Protein AF-A0A355PH17-F1 (afdb_monomer)

pLDDT: mean 88.89, std 12.03, range [44.34, 98.06]

Mean predicted aligned error: 9.24 Å

Solvent-accessible surface area (backbone atoms only — not comparable to full-atom values): 8403 Å² total; per-residue (Å²): 140,81,80,80,79,84,74,84,81,69,86,80,73,90,66,94,62,62,66,66,61,48,48,55,55,54,46,50,53,51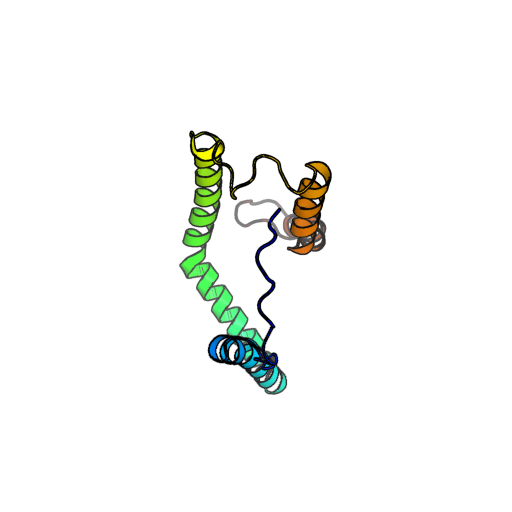,50,53,52,54,47,42,73,73,39,48,65,62,49,53,51,51,50,50,51,51,49,52,50,45,49,71,73,41,37,69,55,52,54,51,49,54,53,46,52,53,52,49,53,51,50,43,61,74,38,79,66,56,72,63,73,88,73,97,65,96,66,76,95,64,56,71,67,60,53,51,50,52,52,55,53,53,52,41,72,76,43,43,70,60,46,67,59,48,48,61,51,46,55,38,66,40,51,54,93,90,55,94,60,71,57,71,115

Secondary structure (DSSP, 8-state):
--PPPPPPPPP-----S-HHHHHHHHHHHHHHHHHHHH-HHHHHHHHHHHHHHHHHHHHHHHHHHHHHHHHHHHHHHHSGGGGPPSSS-SS-SS-HHHHHHHHHHHHIIIIIHHHHHHHHHHHHHS--TT--PPTT-

Sequence 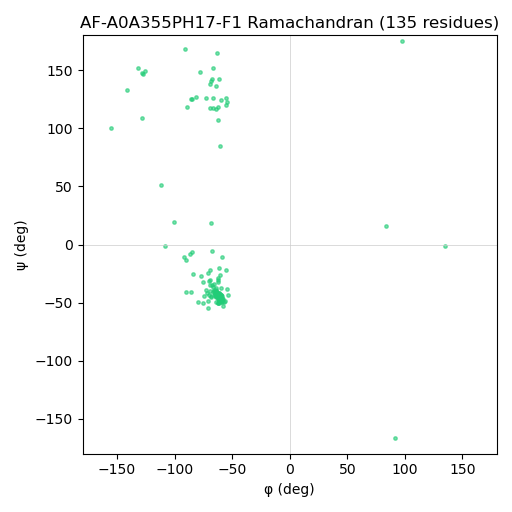(137 aa):
MNQPAQRAEGPSRFSLGDPIVLVLSIGFIVAFLALSFYDIDLVANSISAGFAWTALVLGSYFQLLLLLTFFIAIGVALTPAAKAKIGNLDAPEISTFKWLSIILCTLLAGGGVFFAAGEPVYHFVVTPPAFDTEAGT

Foldseek 3Di:
DDDPDDDDDDPDDPDVPDPVVCCVVVVVVVVLVVVCVVPVPVSVVVVVVVVVVCCVPCVVVVVVVVVVVVVVVVVCCPDPVVVDDDDDDPDDPDDPVVVVVVVVVVVVVVQCVPCVVVVVLCCQQDPDPVDPDHRND

Structure (mmCIF, N/CA/C/O backbone):
data_AF-A0A355PH17-F1
#
_entry.id   AF-A0A355PH17-F1
#
loop_
_atom_site.group_PDB
_atom_site.id
_atom_site.type_symbol
_atom_site.label_atom_id
_atom_site.label_alt_id
_atom_site.label_comp_id
_atom_site.label_asym_id
_atom_site.label_entity_id
_atom_site.label_seq_id
_atom_site.pdbx_PDB_ins_code
_atom_site.Cartn_x
_atom_site.Cartn_y
_atom_site.Cartn_z
_atom_site.occupancy
_atom_site.B_iso_or_equiv
_atom_site.auth_seq_id
_atom_site.auth_comp_id
_atom_site.auth_asym_id
_atom_site.auth_atom_id
_atom_site.pdbx_PDB_model_num
ATOM 1 N N . MET A 1 1 ? -31.444 -33.460 22.869 1.00 52.78 1 MET A N 1
ATOM 2 C CA . MET A 1 1 ? -32.781 -33.537 22.233 1.00 52.78 1 MET A CA 1
ATOM 3 C C . MET A 1 1 ? -33.091 -32.142 21.709 1.00 52.78 1 MET A C 1
ATOM 5 O O . MET A 1 1 ? -33.286 -31.268 22.531 1.00 52.78 1 MET A O 1
ATOM 9 N N . ASN A 1 2 ? -32.999 -31.787 20.427 1.00 44.34 2 ASN A N 1
ATOM 10 C CA . ASN A 1 2 ? -32.992 -32.540 19.172 1.00 44.34 2 ASN A CA 1
ATOM 11 C C . ASN A 1 2 ? -31.989 -31.898 18.200 1.00 44.34 2 ASN A C 1
ATOM 13 O O . ASN A 1 2 ? -31.991 -30.684 18.025 1.00 44.34 2 ASN A O 1
ATOM 17 N N . GLN A 1 3 ? -31.144 -32.713 17.577 1.00 54.06 3 GLN A N 1
ATOM 18 C CA . GLN A 1 3 ? -30.260 -32.296 16.492 1.00 54.06 3 GLN A CA 1
ATOM 19 C C . GLN A 1 3 ? -31.093 -32.291 15.197 1.00 54.06 3 GLN A C 1
ATOM 21 O O . GLN A 1 3 ? -31.762 -33.293 14.932 1.00 54.06 3 GLN A O 1
ATOM 26 N N . PRO A 1 4 ? -31.142 -31.198 14.415 1.00 57.81 4 PRO A N 1
ATOM 27 C CA . PRO A 1 4 ? -31.868 -31.205 13.152 1.00 57.81 4 PRO A CA 1
ATOM 28 C C . PRO A 1 4 ? -31.211 -32.201 12.188 1.00 57.81 4 PRO A C 1
ATOM 30 O O . PRO A 1 4 ? -29.985 -32.292 12.108 1.00 57.81 4 PRO A O 1
ATOM 33 N N . ALA A 1 5 ? -32.044 -32.979 11.496 1.00 62.12 5 ALA A N 1
ATOM 34 C CA . ALA A 1 5 ? -31.628 -34.032 10.579 1.00 62.12 5 ALA A CA 1
ATOM 35 C C . ALA A 1 5 ? -30.675 -33.489 9.501 1.00 62.12 5 ALA A C 1
ATOM 37 O O . ALA A 1 5 ? -31.004 -32.531 8.797 1.00 62.12 5 ALA A O 1
ATOM 38 N N . GLN A 1 6 ? -29.505 -34.116 9.363 1.00 61.00 6 GLN A N 1
ATOM 39 C CA . GLN A 1 6 ? -28.569 -33.830 8.279 1.00 61.00 6 GLN A CA 1
ATOM 40 C C . GLN A 1 6 ? -29.233 -34.156 6.936 1.00 61.00 6 GLN A C 1
ATOM 42 O O . GLN A 1 6 ? -29.625 -35.293 6.671 1.00 61.00 6 GLN A O 1
ATOM 47 N N . ARG A 1 7 ? -29.388 -33.133 6.094 1.00 55.44 7 ARG A N 1
ATOM 48 C CA . ARG A 1 7 ? -29.898 -33.261 4.728 1.00 55.44 7 ARG A CA 1
ATOM 49 C C . ARG A 1 7 ? -28.804 -33.922 3.888 1.00 55.44 7 ARG A C 1
ATOM 51 O O . ARG A 1 7 ? -27.679 -33.438 3.892 1.00 55.44 7 ARG A O 1
ATOM 58 N N . ALA A 1 8 ? -29.131 -35.015 3.202 1.00 57.78 8 ALA A N 1
ATOM 59 C CA . ALA A 1 8 ? -28.198 -35.710 2.319 1.00 57.78 8 ALA A CA 1
ATOM 60 C C . ALA A 1 8 ? -27.607 -34.736 1.284 1.00 57.78 8 ALA A C 1
ATOM 62 O O . ALA A 1 8 ? -28.353 -34.089 0.544 1.00 57.78 8 ALA A O 1
ATOM 63 N N . GLU A 1 9 ? -26.278 -34.620 1.253 1.00 59.78 9 GLU A N 1
ATOM 64 C CA . GLU A 1 9 ? -25.567 -33.846 0.240 1.00 59.78 9 GLU A CA 1
ATOM 65 C C . GLU A 1 9 ? -25.702 -34.562 -1.111 1.00 59.78 9 GLU A C 1
ATOM 67 O O . GLU A 1 9 ? -25.298 -35.714 -1.272 1.00 59.78 9 GLU A O 1
ATOM 72 N N . GLY A 1 10 ? -26.340 -33.898 -2.079 1.00 65.31 10 GLY A N 1
ATOM 73 C CA . GLY A 1 10 ? -26.379 -34.364 -3.465 1.00 65.31 10 GLY A CA 1
ATOM 74 C C . GLY A 1 10 ? -24.974 -34.395 -4.085 1.00 65.31 10 GLY A C 1
ATOM 75 O O . GLY A 1 10 ? -24.055 -33.783 -3.541 1.00 65.31 10 GLY A O 1
ATOM 76 N N . PRO A 1 11 ? -24.788 -35.080 -5.229 1.00 58.62 11 PRO A N 1
ATOM 77 C CA . PRO A 1 11 ? -23.474 -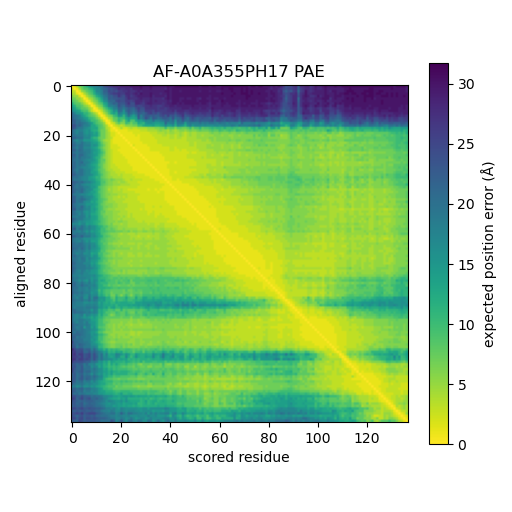35.240 -5.846 1.00 58.62 11 PRO A CA 1
ATOM 78 C C . PRO A 1 11 ? -22.836 -33.871 -6.091 1.00 58.62 11 PRO A C 1
ATOM 80 O O . PRO A 1 11 ? -23.406 -33.031 -6.796 1.00 58.62 11 PRO A O 1
ATOM 83 N N . SER A 1 12 ? -21.665 -33.645 -5.489 1.00 64.75 12 SER A N 1
ATOM 84 C CA . SER A 1 12 ? -20.915 -32.408 -5.651 1.00 64.75 12 SER A CA 1
ATOM 85 C C . SER A 1 12 ? -20.538 -32.261 -7.122 1.00 64.75 12 SER A C 1
ATOM 87 O O . SER A 1 12 ? -19.704 -32.975 -7.678 1.00 64.75 12 SER A O 1
ATOM 89 N N . ARG A 1 13 ? -21.204 -31.330 -7.806 1.00 64.81 13 ARG A N 1
ATOM 90 C CA . ARG A 1 13 ? -20.709 -30.854 -9.092 1.00 64.81 13 ARG A CA 1
ATOM 91 C C . ARG A 1 13 ? -19.379 -30.176 -8.793 1.00 64.81 13 ARG A C 1
ATOM 93 O O . ARG A 1 13 ? -19.364 -29.190 -8.061 1.00 64.81 13 ARG A O 1
ATOM 100 N N . PHE A 1 14 ? -18.286 -30.703 -9.339 1.00 60.50 14 PHE A N 1
ATOM 101 C CA . PHE A 1 14 ? -17.011 -29.993 -9.406 1.00 60.50 14 PHE A CA 1
ATOM 102 C C . PHE A 1 14 ? -17.223 -28.720 -10.235 1.00 60.50 14 PHE A C 1
ATOM 104 O O . PHE A 1 14 ? -17.056 -28.710 -11.450 1.00 60.50 14 PHE A O 1
ATOM 111 N N . SER A 1 15 ? -17.691 -27.661 -9.583 1.00 70.62 15 SER A N 1
ATOM 112 C CA . SER A 1 15 ? -17.775 -26.328 -10.157 1.00 70.62 15 SER A CA 1
ATOM 113 C C . SER A 1 15 ? -16.452 -25.643 -9.860 1.00 70.62 15 SER A C 1
ATOM 115 O O . SER A 1 15 ? -16.105 -25.472 -8.693 1.00 70.62 15 SER A O 1
ATOM 117 N N . LEU A 1 16 ? -15.711 -25.257 -10.899 1.00 71.81 16 LEU A N 1
ATOM 118 C CA . LEU A 1 16 ? -14.412 -24.575 -10.797 1.00 71.81 16 LEU A CA 1
ATOM 119 C C . LEU A 1 16 ? -14.518 -23.132 -10.244 1.00 71.81 16 LEU A C 1
ATOM 121 O O . LEU A 1 16 ? -13.594 -22.342 -10.396 1.00 71.81 16 LEU A O 1
ATOM 125 N N . GLY A 1 17 ? -15.623 -22.784 -9.580 1.00 80.25 17 GLY A N 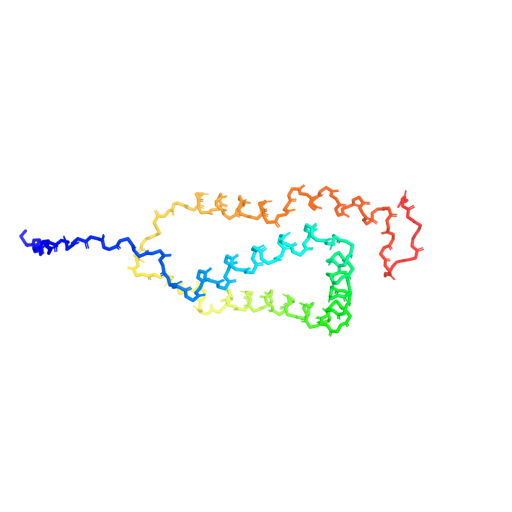1
ATOM 126 C CA . GLY A 1 17 ? -15.939 -21.435 -9.118 1.00 80.25 17 GLY A CA 1
ATOM 127 C C . GLY A 1 17 ? -16.746 -20.634 -10.140 1.00 80.25 17 GLY A C 1
ATOM 128 O O . GLY A 1 17 ? -17.308 -21.190 -11.084 1.00 80.25 17 GLY A O 1
ATOM 129 N N . ASP A 1 18 ? -16.837 -19.322 -9.917 1.00 90.81 18 ASP A N 1
ATOM 130 C CA . ASP A 1 18 ? -17.481 -18.397 -10.850 1.00 90.81 18 ASP A CA 1
ATOM 131 C C . ASP A 1 18 ? -16.662 -18.332 -12.155 1.00 90.81 18 ASP A C 1
ATOM 133 O O . ASP A 1 18 ? -15.499 -17.906 -12.128 1.00 90.81 18 ASP A O 1
ATOM 137 N N . PRO A 1 19 ? -17.238 -18.745 -13.299 1.00 89.94 19 PRO A N 1
ATOM 138 C CA . PRO A 1 19 ? -16.514 -18.798 -14.561 1.00 89.94 19 PRO A CA 1
ATOM 139 C C . PRO A 1 19 ? -16.033 -17.419 -15.025 1.00 89.94 19 PRO A C 1
ATOM 141 O O . PRO A 1 19 ? -15.000 -17.339 -15.683 1.00 89.94 19 PRO A O 1
ATOM 144 N N . ILE A 1 20 ? -16.726 -16.333 -14.676 1.00 94.56 20 ILE A N 1
ATOM 145 C CA . ILE A 1 20 ? -16.339 -14.977 -15.081 1.00 94.56 20 ILE A CA 1
ATOM 146 C C . ILE A 1 20 ? -15.081 -14.553 -14.327 1.00 94.56 20 ILE A C 1
ATOM 148 O O . ILE A 1 20 ? -14.112 -14.106 -14.940 1.00 94.56 20 ILE A O 1
ATOM 152 N N . VAL A 1 21 ? -15.072 -14.738 -13.005 1.00 94.00 21 VAL A N 1
ATOM 153 C CA . VAL A 1 21 ? -13.915 -14.406 -12.160 1.00 94.00 21 VAL A CA 1
ATOM 154 C C . VAL A 1 21 ? -12.702 -15.221 -12.592 1.00 94.00 21 VAL A C 1
ATOM 156 O O . VAL A 1 21 ? -11.618 -14.673 -12.779 1.00 94.00 21 VAL A O 1
ATOM 159 N N . LEU A 1 22 ? -12.899 -16.519 -12.822 1.00 93.62 22 LEU A N 1
ATOM 160 C CA . LEU A 1 22 ? -11.830 -17.414 -13.240 1.00 93.62 22 LEU A CA 1
ATOM 161 C C . LEU A 1 22 ? -11.233 -16.991 -14.586 1.00 93.62 22 LEU A C 1
ATOM 163 O O . LEU A 1 22 ? -10.011 -16.896 -14.705 1.00 93.62 22 LEU A O 1
ATOM 167 N N . VAL A 1 23 ? -12.073 -16.702 -15.584 1.00 95.00 23 VAL A N 1
ATOM 168 C CA . VAL A 1 23 ? -11.612 -16.287 -16.916 1.00 95.00 23 VAL A CA 1
ATOM 169 C C . VAL A 1 23 ? -10.887 -14.946 -16.859 1.00 95.00 23 VAL A C 1
ATOM 171 O O . VAL A 1 23 ? -9.840 -14.813 -17.484 1.00 95.00 23 VAL A O 1
ATOM 174 N N . LEU A 1 24 ? -11.382 -13.969 -16.094 1.00 96.44 24 LEU A N 1
ATOM 175 C CA . LEU A 1 24 ? -10.720 -12.668 -15.983 1.00 96.44 24 LEU A CA 1
ATOM 176 C C . LEU A 1 24 ? -9.378 -12.768 -15.250 1.00 96.44 24 LEU A C 1
ATOM 178 O O . LEU A 1 24 ? -8.385 -12.228 -15.731 1.00 96.44 24 LEU A O 1
ATOM 182 N N . SER A 1 25 ? -9.313 -13.482 -14.123 1.00 95.38 25 SER A N 1
ATOM 183 C CA . SER A 1 25 ? -8.079 -13.600 -13.341 1.00 95.38 25 SER A CA 1
ATOM 184 C C . SER A 1 25 ? -7.028 -14.463 -14.040 1.00 95.38 25 SER A C 1
ATOM 186 O O . SER A 1 25 ? -5.911 -14.003 -14.274 1.00 95.38 25 SER A O 1
ATOM 188 N N . ILE A 1 26 ? -7.370 -15.702 -14.408 1.00 95.62 26 ILE A N 1
ATOM 189 C CA . ILE A 1 26 ? -6.416 -16.613 -15.058 1.00 95.62 26 ILE A CA 1
ATOM 190 C C . ILE A 1 26 ? -6.094 -16.120 -16.468 1.00 95.62 26 ILE A C 1
ATOM 192 O O . ILE A 1 26 ? -4.934 -16.147 -16.872 1.00 95.62 26 ILE A O 1
ATO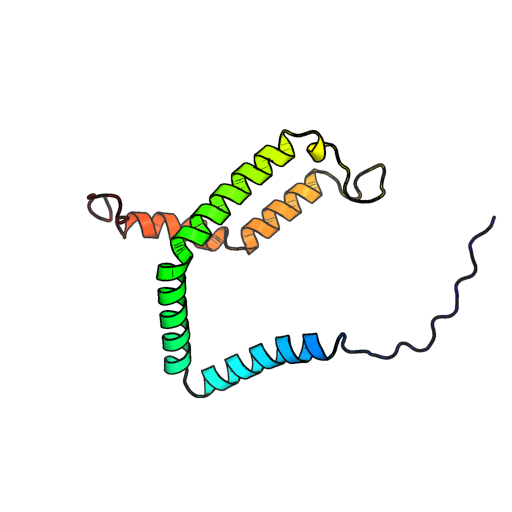M 196 N N . GLY A 1 27 ? -7.091 -15.620 -17.201 1.00 96.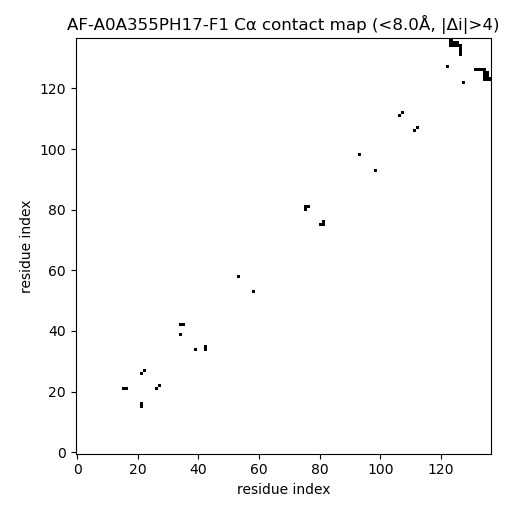94 27 GLY A N 1
ATOM 197 C CA . GLY A 1 27 ? -6.894 -15.078 -18.543 1.00 96.94 27 GLY A CA 1
ATOM 198 C C . GLY A 1 27 ? -5.945 -13.886 -18.554 1.00 96.94 27 GLY A C 1
ATOM 199 O O . GLY A 1 27 ? -5.060 -13.840 -19.405 1.00 96.94 27 GLY A O 1
ATOM 200 N N . PHE A 1 28 ? -6.050 -12.972 -17.583 1.00 97.06 28 PHE A N 1
ATOM 201 C CA . PHE A 1 28 ? -5.104 -11.863 -17.456 1.00 97.06 28 PHE A CA 1
ATOM 202 C C . PHE A 1 28 ? -3.670 -12.352 -17.212 1.00 97.06 28 PHE A C 1
ATOM 204 O O . PHE A 1 28 ? -2.751 -11.898 -17.889 1.00 97.06 28 PHE A O 1
ATOM 211 N N . ILE A 1 29 ? -3.472 -13.316 -16.303 1.00 97.31 29 ILE A N 1
ATOM 212 C CA . ILE A 1 29 ? -2.142 -13.879 -16.014 1.00 97.31 29 ILE A CA 1
ATOM 213 C C . ILE A 1 29 ? -1.558 -14.559 -17.258 1.00 97.31 29 ILE A C 1
ATOM 215 O O . ILE A 1 29 ? -0.408 -14.315 -17.615 1.00 97.31 29 ILE A O 1
ATOM 219 N N . VAL A 1 30 ? -2.346 -15.391 -17.944 1.00 97.81 30 VAL A N 1
ATOM 220 C CA . VAL A 1 30 ? -1.902 -16.087 -19.160 1.00 97.81 30 VAL A CA 1
ATOM 221 C C . VAL A 1 30 ? -1.571 -15.093 -20.271 1.00 97.81 30 VAL A C 1
ATOM 223 O O . VAL A 1 30 ? -0.538 -15.240 -20.918 1.00 97.81 30 VAL A O 1
ATOM 226 N N . ALA A 1 31 ? -2.397 -14.062 -20.470 1.00 96.88 31 ALA A N 1
ATOM 227 C CA . ALA A 1 31 ? -2.133 -13.013 -21.450 1.00 96.88 31 ALA A CA 1
ATOM 228 C C . ALA A 1 31 ? -0.848 -12.242 -21.122 1.00 96.88 31 ALA A C 1
ATOM 230 O O . ALA A 1 31 ? -0.028 -12.020 -22.010 1.00 96.88 31 ALA A O 1
ATOM 231 N N . PHE A 1 32 ? -0.636 -11.891 -19.851 1.00 97.00 32 PHE A N 1
ATOM 232 C CA . PHE A 1 32 ? 0.584 -11.231 -19.393 1.00 97.00 32 PHE A CA 1
ATOM 233 C C . PHE A 1 32 ? 1.830 -12.079 -19.677 1.00 97.00 32 PHE A C 1
ATOM 235 O O . PHE A 1 32 ? 2.803 -11.579 -20.241 1.00 97.00 32 PHE A O 1
ATOM 242 N N . LEU A 1 33 ? 1.795 -13.373 -19.342 1.00 97.38 33 LEU A N 1
ATOM 243 C CA . LEU A 1 33 ? 2.899 -14.298 -19.611 1.00 97.38 33 LEU A CA 1
ATOM 244 C C . LEU A 1 33 ? 3.145 -14.477 -21.113 1.00 97.38 33 LEU A C 1
ATOM 246 O O . LEU A 1 33 ? 4.292 -14.431 -21.545 1.00 97.38 33 LEU A O 1
ATOM 250 N N . ALA A 1 34 ? 2.090 -14.641 -21.915 1.00 97.81 34 ALA A N 1
ATOM 251 C CA . ALA A 1 34 ? 2.204 -14.791 -23.364 1.00 97.81 34 ALA A CA 1
ATOM 252 C C . ALA A 1 34 ? 2.812 -13.544 -24.025 1.00 97.81 34 ALA A C 1
ATOM 254 O O . ALA A 1 34 ? 3.706 -13.670 -24.859 1.00 97.81 34 ALA A O 1
ATOM 255 N N . LEU A 1 35 ? 2.376 -12.347 -23.618 1.00 96.94 35 LEU A N 1
ATOM 256 C CA . LEU A 1 35 ? 2.951 -11.085 -24.087 1.00 96.94 35 LEU A CA 1
ATOM 257 C C . LEU A 1 35 ? 4.410 -10.932 -23.650 1.00 96.94 35 LEU A C 1
ATOM 259 O O . LEU A 1 35 ? 5.235 -10.513 -24.451 1.00 96.94 35 LEU A O 1
ATOM 263 N N . SER A 1 36 ? 4.739 -11.333 -22.421 1.00 96.50 36 SER A N 1
ATOM 264 C CA . SER A 1 36 ? 6.113 -11.272 -21.903 1.00 96.50 36 SER A CA 1
ATOM 265 C C . SER A 1 36 ? 7.050 -12.245 -22.625 1.00 96.50 36 SER A C 1
ATOM 267 O O . SER A 1 36 ? 8.215 -11.928 -22.835 1.00 96.50 36 SER A O 1
ATOM 269 N N . PHE A 1 37 ? 6.553 -13.421 -23.029 1.00 97.38 37 PHE A N 1
ATOM 270 C CA . PHE A 1 37 ? 7.299 -14.359 -23.875 1.00 97.38 37 PHE A CA 1
ATOM 271 C C . PHE A 1 37 ? 7.489 -13.853 -25.305 1.00 97.38 37 PHE A C 1
ATOM 273 O O . PHE A 1 37 ? 8.475 -14.214 -25.943 1.00 97.38 37 PHE A O 1
ATOM 280 N N . TYR A 1 38 ? 6.543 -13.063 -25.816 1.00 97.38 38 TYR A N 1
ATOM 281 C CA . TYR A 1 38 ? 6.629 -12.476 -27.148 1.00 97.38 38 TYR A CA 1
ATOM 282 C C . TYR A 1 38 ? 7.625 -11.311 -27.191 1.00 97.38 38 TYR A C 1
ATOM 284 O O . TYR A 1 38 ? 8.501 -11.294 -28.051 1.00 97.38 38 TYR A O 1
ATOM 292 N N . ASP A 1 39 ? 7.499 -10.356 -26.266 1.00 96.88 39 ASP A N 1
ATOM 293 C CA . ASP A 1 39 ? 8.356 -9.174 -26.187 1.00 96.88 39 ASP A CA 1
ATOM 294 C C . ASP A 1 39 ? 8.384 -8.626 -24.751 1.00 96.88 39 ASP A C 1
ATOM 296 O O . ASP A 1 39 ? 7.467 -7.936 -24.289 1.00 96.88 39 ASP A O 1
ATOM 300 N N . ILE A 1 40 ? 9.456 -8.952 -24.032 1.00 97.00 40 ILE A N 1
ATOM 301 C CA . ILE A 1 40 ? 9.636 -8.531 -22.643 1.00 97.00 40 ILE A CA 1
ATOM 302 C C . ILE A 1 40 ? 9.910 -7.028 -22.517 1.00 97.00 40 ILE A C 1
ATOM 304 O O . ILE A 1 40 ? 9.480 -6.412 -21.539 1.00 97.00 40 ILE A O 1
ATOM 308 N N . ASP A 1 41 ? 10.566 -6.425 -23.510 1.00 97.50 41 ASP A N 1
ATOM 309 C CA . ASP A 1 41 ? 10.919 -5.007 -23.496 1.00 97.50 41 ASP A CA 1
ATOM 310 C C . ASP A 1 41 ? 9.668 -4.149 -23.692 1.00 97.50 41 ASP A C 1
ATOM 312 O O . ASP A 1 41 ? 9.466 -3.161 -22.983 1.00 97.50 41 ASP A O 1
ATOM 316 N N . LEU A 1 42 ? 8.770 -4.553 -24.595 1.00 96.31 42 LEU A N 1
ATOM 317 C CA . LEU A 1 42 ? 7.470 -3.907 -24.772 1.00 96.31 42 LEU A CA 1
ATOM 318 C C . LEU A 1 42 ? 6.664 -3.917 -23.471 1.00 96.31 42 LEU A C 1
ATOM 320 O O . LEU A 1 42 ? 6.116 -2.881 -23.079 1.00 96.31 42 LEU A O 1
ATOM 324 N N . VAL A 1 43 ? 6.598 -5.062 -22.786 1.00 97.38 43 VAL A N 1
ATOM 325 C CA . VAL A 1 43 ? 5.866 -5.190 -21.518 1.00 97.38 43 VAL A CA 1
ATOM 326 C C . VAL A 1 43 ? 6.500 -4.312 -20.437 1.00 97.38 43 VAL A C 1
ATOM 328 O O . VAL A 1 43 ? 5.796 -3.518 -19.810 1.00 97.38 43 VAL A O 1
ATOM 331 N N . ALA A 1 44 ? 7.820 -4.383 -20.252 1.00 97.00 44 ALA A N 1
ATOM 332 C CA . ALA A 1 44 ? 8.539 -3.591 -19.255 1.00 97.00 44 ALA A CA 1
ATOM 333 C C . ALA A 1 44 ? 8.384 -2.077 -19.480 1.00 97.00 44 ALA A C 1
ATOM 335 O O . ALA A 1 44 ? 8.106 -1.333 -18.534 1.00 97.00 44 ALA A O 1
ATOM 336 N N . ASN A 1 45 ? 8.493 -1.619 -20.730 1.00 97.69 45 ASN A N 1
ATOM 337 C CA . ASN A 1 45 ? 8.313 -0.213 -21.091 1.00 97.69 45 ASN A CA 1
ATOM 338 C C . ASN A 1 45 ? 6.869 0.249 -20.872 1.00 97.69 45 ASN A C 1
ATOM 340 O O . ASN A 1 45 ? 6.646 1.338 -20.346 1.00 97.69 45 ASN A O 1
ATOM 344 N N . SER A 1 46 ? 5.887 -0.591 -21.211 1.00 97.25 46 SER A N 1
ATOM 345 C CA . SER A 1 46 ? 4.467 -0.286 -21.000 1.00 97.25 46 SER A CA 1
ATOM 346 C C . SER A 1 46 ? 4.134 -0.149 -19.513 1.00 97.25 46 SER A C 1
ATOM 348 O O . SER A 1 46 ? 3.475 0.812 -19.113 1.00 97.25 46 SER A O 1
ATOM 350 N N . ILE A 1 47 ? 4.633 -1.070 -18.678 1.00 97.12 47 ILE A N 1
ATOM 351 C CA . ILE A 1 47 ? 4.485 -1.006 -17.216 1.00 97.12 47 ILE A CA 1
ATOM 352 C C . ILE A 1 47 ? 5.159 0.253 -16.673 1.00 97.12 47 ILE A C 1
ATOM 354 O O . ILE A 1 47 ? 4.543 0.984 -15.903 1.00 97.12 47 ILE A O 1
ATOM 358 N N . SER A 1 48 ? 6.395 0.533 -17.090 1.00 97.62 48 SER A N 1
ATOM 359 C CA . SER A 1 48 ? 7.157 1.691 -16.608 1.00 97.62 48 SER A CA 1
ATOM 360 C C . SER A 1 48 ? 6.479 3.012 -16.976 1.00 97.62 48 SER A C 1
ATOM 362 O O . SER A 1 48 ? 6.345 3.893 -16.128 1.00 97.62 48 SER A O 1
ATOM 364 N N . ALA A 1 49 ? 5.980 3.138 -18.209 1.00 97.75 49 ALA A N 1
ATOM 365 C CA . ALA A 1 49 ? 5.233 4.309 -18.655 1.00 97.75 49 ALA A CA 1
ATOM 366 C C . ALA A 1 49 ? 3.908 4.469 -17.892 1.00 97.75 49 ALA A C 1
ATOM 368 O O . ALA A 1 49 ? 3.584 5.566 -17.434 1.00 97.75 49 ALA A O 1
ATOM 369 N N . GLY A 1 50 ? 3.164 3.373 -17.704 1.00 97.56 50 GLY A N 1
ATOM 370 C CA . GLY A 1 50 ? 1.923 3.368 -16.929 1.00 97.56 50 GLY A CA 1
ATOM 371 C C . GLY A 1 50 ? 2.149 3.736 -15.461 1.00 97.56 50 GLY A C 1
ATOM 372 O O . GLY A 1 50 ? 1.402 4.542 -14.904 1.00 97.56 50 GLY A O 1
ATOM 373 N N . PHE A 1 51 ? 3.210 3.207 -14.848 1.00 96.81 51 PHE A N 1
ATOM 374 C CA . PHE A 1 51 ? 3.622 3.556 -13.493 1.00 96.81 51 PHE A CA 1
ATOM 375 C C . PHE A 1 51 ? 3.989 5.038 -13.387 1.00 96.81 51 PHE A C 1
ATOM 377 O O . PHE A 1 51 ? 3.452 5.723 -12.522 1.00 96.81 51 PHE A O 1
ATOM 384 N N . ALA A 1 52 ? 4.835 5.556 -14.283 1.00 97.06 52 ALA A N 1
ATOM 385 C CA . ALA A 1 52 ? 5.244 6.960 -14.272 1.00 97.06 52 ALA A CA 1
ATOM 386 C C . ALA A 1 52 ? 4.045 7.906 -14.430 1.00 97.06 52 ALA A C 1
ATOM 388 O O . ALA A 1 52 ? 3.917 8.880 -13.689 1.00 97.06 52 ALA A O 1
ATOM 389 N N . TRP A 1 53 ? 3.127 7.588 -15.347 1.00 97.81 53 TRP A N 1
ATOM 390 C CA . TRP A 1 53 ? 1.890 8.345 -15.522 1.00 97.81 53 TRP A CA 1
ATOM 391 C C . TRP A 1 53 ? 1.015 8.300 -14.265 1.00 97.81 53 TRP A C 1
ATOM 393 O O . TRP A 1 53 ? 0.549 9.336 -13.797 1.00 97.81 53 TRP A O 1
ATOM 403 N N . THR A 1 54 ? 0.842 7.117 -13.671 1.00 97.25 54 THR A N 1
ATOM 404 C CA . THR A 1 54 ? 0.051 6.935 -12.445 1.00 97.25 54 THR A CA 1
ATOM 405 C C . THR A 1 54 ? 0.661 7.701 -11.273 1.00 97.25 54 THR A C 1
ATOM 407 O O . THR A 1 54 ? -0.058 8.390 -10.555 1.00 97.25 54 THR A O 1
ATOM 410 N N . ALA A 1 55 ? 1.980 7.632 -11.092 1.00 95.38 55 ALA A N 1
ATOM 411 C CA . ALA A 1 55 ? 2.692 8.348 -10.041 1.00 95.38 55 ALA A CA 1
ATOM 412 C C . ALA A 1 55 ? 2.572 9.869 -10.212 1.00 95.38 55 ALA A C 1
ATOM 414 O O . ALA A 1 55 ? 2.326 10.581 -9.241 1.00 95.38 55 ALA A O 1
ATOM 415 N N . LEU A 1 56 ? 2.678 10.367 -11.447 1.00 95.75 56 LEU A N 1
ATOM 416 C CA . LEU A 1 56 ? 2.575 11.793 -11.745 1.00 95.75 56 LEU A CA 1
ATOM 417 C C . LEU A 1 56 ? 1.146 12.328 -11.572 1.00 95.75 56 LEU A C 1
ATOM 419 O O . LEU A 1 56 ? 0.961 13.401 -11.005 1.00 95.75 56 LEU A O 1
ATOM 423 N N . VAL A 1 57 ? 0.135 11.594 -12.046 1.00 96.81 57 VAL A N 1
ATOM 424 C CA . VAL A 1 57 ? -1.264 12.058 -12.055 1.00 96.81 57 VAL A CA 1
ATOM 425 C C . VAL A 1 57 ? -1.980 11.767 -10.735 1.00 96.81 57 VAL A C 1
ATOM 427 O O . VAL A 1 57 ? -2.739 12.603 -10.252 1.00 96.81 57 VAL A O 1
ATOM 430 N N . LEU A 1 58 ? -1.751 10.594 -10.139 1.00 97.31 58 LEU A N 1
ATOM 431 C CA . LEU A 1 58 ? -2.454 10.127 -8.939 1.00 97.31 58 LEU A CA 1
ATOM 432 C C . LEU A 1 58 ? -1.587 10.133 -7.673 1.00 97.31 58 LEU A C 1
ATOM 434 O O . LEU A 1 58 ? -2.096 9.801 -6.605 1.00 97.31 58 LEU A O 1
ATOM 438 N N . GLY A 1 59 ? -0.309 10.519 -7.737 1.00 94.69 59 GLY A N 1
ATOM 439 C CA . GLY A 1 59 ? 0.595 10.463 -6.580 1.00 94.69 59 GLY A CA 1
ATOM 440 C C . GLY A 1 59 ? 0.087 11.248 -5.368 1.00 94.69 59 GLY A C 1
ATOM 441 O O . GLY A 1 59 ? -0.019 10.704 -4.269 1.00 94.69 59 GLY A O 1
ATOM 442 N N . SER A 1 60 ? -0.321 12.504 -5.570 1.00 95.12 60 SER A N 1
ATOM 443 C CA . SER A 1 60 ? -0.891 13.338 -4.500 1.00 95.12 60 SER A CA 1
ATOM 444 C C . SER A 1 60 ? -2.214 12.781 -3.968 1.00 95.12 60 SER A C 1
ATOM 446 O O . SER A 1 60 ? -2.451 12.804 -2.759 1.00 95.12 60 SER A O 1
ATOM 448 N N . TYR A 1 61 ? -3.048 12.224 -4.851 1.00 96.50 61 TYR A N 1
ATOM 449 C CA . TYR A 1 61 ? -4.278 11.535 -4.472 1.00 96.50 61 TYR A CA 1
ATOM 450 C C . TYR A 1 61 ? -3.987 10.353 -3.538 1.00 96.50 61 TYR A C 1
ATOM 452 O O . TYR A 1 61 ? -4.586 10.272 -2.467 1.00 96.50 61 TYR A O 1
ATOM 460 N N . PHE A 1 62 ? -3.036 9.481 -3.887 1.00 95.88 62 PHE A N 1
ATOM 461 C CA . PHE A 1 62 ? -2.658 8.344 -3.045 1.00 95.88 62 PHE A CA 1
ATOM 462 C C . PHE A 1 62 ? -2.058 8.784 -1.709 1.00 95.88 62 PHE A C 1
ATOM 464 O O . PHE A 1 62 ? -2.381 8.199 -0.677 1.00 95.88 62 PHE A O 1
ATOM 471 N N . GLN A 1 63 ? -1.239 9.837 -1.691 1.00 95.25 63 GLN A N 1
ATOM 472 C CA . GLN A 1 63 ? -0.648 10.341 -0.451 1.00 95.25 63 GLN A CA 1
ATOM 473 C C . GLN A 1 63 ? -1.703 10.897 0.512 1.00 95.25 63 GLN A C 1
ATOM 475 O O . GLN A 1 63 ? -1.686 10.583 1.704 1.00 95.25 63 GLN A O 1
ATOM 480 N N . LEU A 1 64 ? -2.662 11.672 -0.002 1.00 97.31 64 LEU A N 1
ATOM 481 C CA . LEU A 1 64 ? -3.792 12.153 0.791 1.00 97.31 64 LEU A CA 1
ATOM 482 C C . LEU A 1 64 ? -4.701 11.008 1.235 1.00 97.31 64 LEU A C 1
ATOM 484 O O . LEU A 1 64 ? -5.149 11.012 2.377 1.00 97.31 64 LEU A O 1
ATOM 488 N N . LEU A 1 65 ? -4.946 10.019 0.370 1.00 97.25 65 LEU A N 1
ATOM 489 C CA . LEU A 1 65 ? -5.733 8.838 0.710 1.00 97.25 65 LEU A CA 1
ATOM 490 C C . LEU A 1 65 ? -5.096 8.076 1.877 1.00 97.25 65 LEU A C 1
ATOM 492 O O . LEU A 1 65 ? -5.783 7.808 2.857 1.00 97.25 65 LEU A O 1
ATOM 496 N N . LEU A 1 66 ? -3.793 7.783 1.819 1.00 95.94 66 LEU A N 1
ATOM 497 C CA . LEU A 1 66 ? -3.071 7.100 2.898 1.00 95.94 66 LEU A CA 1
ATOM 498 C C . LEU A 1 66 ? -3.145 7.892 4.210 1.00 95.94 66 LEU A C 1
ATOM 500 O O . LEU A 1 66 ? -3.515 7.334 5.245 1.00 95.94 66 LEU A O 1
ATOM 504 N N . LEU A 1 67 ? -2.892 9.203 4.166 1.00 97.75 67 LEU A N 1
ATOM 505 C CA . LEU A 1 67 ? -2.996 10.065 5.343 1.00 97.75 67 LEU A CA 1
ATOM 506 C C . LEU A 1 67 ? -4.423 10.087 5.915 1.00 97.75 67 LEU A C 1
ATOM 508 O O . LEU A 1 67 ? -4.625 10.007 7.127 1.00 97.75 67 LEU A O 1
ATOM 512 N N . LEU A 1 68 ? -5.428 10.145 5.042 1.00 98.06 68 LEU A N 1
ATOM 513 C CA . LEU A 1 68 ? -6.827 10.107 5.434 1.00 98.06 68 LEU A CA 1
ATOM 514 C C . LEU A 1 68 ? -7.189 8.757 6.061 1.00 98.06 68 LEU A C 1
ATOM 516 O O . LEU A 1 68 ? -7.852 8.746 7.092 1.00 98.06 68 LEU A O 1
ATOM 520 N N . THR A 1 69 ? -6.730 7.627 5.510 1.00 97.75 69 THR A N 1
ATOM 521 C CA . THR A 1 69 ? -6.980 6.307 6.114 1.00 97.75 69 THR A CA 1
ATOM 522 C C . THR A 1 69 ? -6.406 6.201 7.525 1.00 97.75 69 THR A C 1
ATOM 524 O O . THR A 1 69 ? -7.072 5.657 8.404 1.00 97.75 69 THR A O 1
ATOM 527 N N . PHE A 1 70 ? -5.233 6.791 7.778 1.00 97.44 70 PHE A N 1
ATOM 528 C CA . PHE A 1 70 ? -4.639 6.860 9.113 1.00 97.44 70 PHE A CA 1
ATOM 529 C C . PHE A 1 70 ? -5.524 7.643 10.092 1.00 97.44 70 PHE A C 1
ATOM 531 O O . PHE A 1 70 ? -5.871 7.139 11.162 1.00 97.44 70 PHE A O 1
ATOM 538 N N . PHE A 1 71 ? -5.965 8.846 9.715 1.00 98.06 71 PHE A N 1
ATOM 539 C CA . PHE A 1 71 ? -6.828 9.653 10.579 1.00 98.06 71 PHE A CA 1
ATOM 540 C C . PHE A 1 71 ? -8.234 9.076 10.744 1.00 98.06 71 PHE A C 1
ATOM 542 O O . PHE A 1 71 ? -8.791 9.158 11.836 1.00 98.06 71 PHE A O 1
ATOM 549 N N . ILE A 1 72 ? -8.799 8.452 9.709 1.00 97.75 72 ILE A N 1
ATOM 550 C CA . ILE A 1 72 ? -10.070 7.729 9.811 1.00 97.75 72 ILE A CA 1
ATOM 551 C C . ILE A 1 72 ? -9.925 6.566 10.791 1.00 97.75 72 ILE A C 1
ATOM 553 O O . ILE A 1 72 ? -10.785 6.409 11.651 1.00 97.75 72 ILE A O 1
ATOM 557 N N . ALA A 1 73 ? -8.846 5.783 10.716 1.00 97.25 73 ALA A N 1
ATOM 558 C CA . ALA A 1 73 ? -8.612 4.679 11.644 1.00 97.25 73 ALA A CA 1
ATOM 559 C C . ALA A 1 73 ? -8.519 5.168 13.099 1.00 97.25 73 ALA A C 1
ATOM 561 O O . ALA A 1 73 ? -9.167 4.599 13.978 1.00 97.25 73 ALA A O 1
ATOM 562 N N . ILE A 1 74 ? -7.791 6.265 13.348 1.00 97.69 74 ILE A N 1
ATOM 563 C CA . ILE A 1 74 ? -7.748 6.917 14.667 1.00 97.69 74 ILE A CA 1
ATOM 564 C C . ILE A 1 74 ? -9.143 7.395 15.082 1.00 97.69 74 ILE A C 1
ATOM 566 O O . ILE A 1 74 ? -9.578 7.126 16.199 1.00 97.69 74 ILE A O 1
ATOM 570 N N . GLY A 1 75 ? -9.867 8.073 14.191 1.00 97.25 75 GLY A N 1
ATOM 571 C CA . GLY A 1 75 ? -11.222 8.551 14.451 1.00 97.25 75 GLY A CA 1
ATOM 572 C C . GLY A 1 75 ? -12.156 7.411 14.852 1.00 97.25 75 GLY A C 1
ATOM 573 O O . GLY A 1 75 ? -12.813 7.486 15.885 1.00 97.25 75 GLY A O 1
ATOM 574 N N . VAL A 1 76 ? -12.152 6.307 14.104 1.00 97.19 76 VAL A N 1
ATOM 575 C CA . VAL A 1 76 ? -12.929 5.106 14.432 1.00 97.19 76 VAL A CA 1
ATOM 576 C C . VAL A 1 76 ? -12.528 4.560 15.803 1.00 97.19 76 VAL A C 1
ATOM 578 O O . VAL A 1 76 ? -13.416 4.311 16.617 1.00 97.19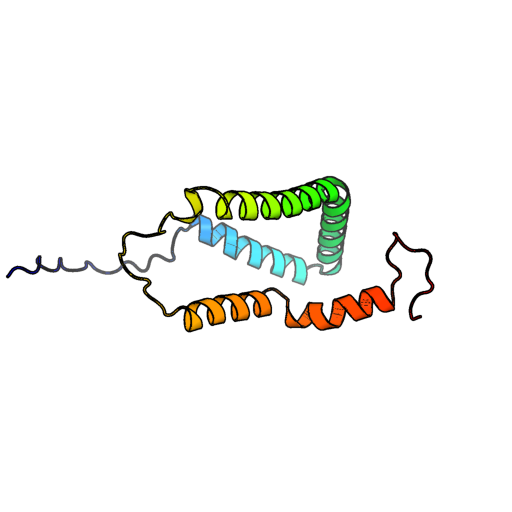 76 VAL A O 1
ATOM 581 N N . ALA A 1 77 ? -11.228 4.458 16.099 1.00 96.56 77 ALA A N 1
ATOM 582 C CA . ALA A 1 77 ? -10.719 3.964 17.380 1.00 96.56 77 ALA A CA 1
ATOM 583 C C . ALA A 1 77 ? -11.120 4.834 18.590 1.00 96.56 77 ALA A C 1
ATOM 585 O O . ALA A 1 77 ? -11.286 4.310 19.691 1.00 96.56 77 ALA A O 1
ATOM 586 N N . LEU A 1 78 ? -11.299 6.145 18.400 1.00 97.44 78 LEU A N 1
ATOM 587 C CA . LEU A 1 78 ? -11.696 7.085 19.458 1.00 97.44 78 LEU A CA 1
ATOM 588 C C . LEU A 1 78 ? -13.218 7.253 19.601 1.00 97.44 78 LEU A C 1
ATOM 590 O O . LEU A 1 78 ? -13.693 7.812 20.589 1.00 97.44 78 LEU A O 1
ATOM 594 N N . THR A 1 79 ? -14.000 6.786 18.629 1.00 96.69 79 THR A N 1
ATOM 595 C CA . THR A 1 79 ? -15.468 6.897 18.642 1.00 96.69 79 THR A CA 1
ATOM 596 C C . THR A 1 79 ? -16.134 5.685 19.305 1.00 96.69 79 THR A C 1
ATOM 598 O O . THR A 1 79 ? -15.502 4.643 19.495 1.00 96.69 79 THR A O 1
ATOM 601 N N . PRO A 1 80 ? -17.447 5.746 19.617 1.00 95.75 80 PRO A N 1
ATOM 602 C CA . PRO A 1 80 ? -18.188 4.588 20.121 1.00 95.75 80 PRO A CA 1
ATOM 603 C C . PRO A 1 80 ? -18.128 3.350 19.212 1.00 95.75 80 PRO A C 1
ATOM 605 O O . PRO A 1 80 ? -18.316 2.237 19.704 1.00 95.75 80 PRO A O 1
ATOM 608 N N . ALA A 1 81 ? -17.831 3.523 17.916 1.00 94.38 81 ALA A N 1
ATOM 609 C CA . ALA A 1 81 ? -17.674 2.426 16.965 1.00 94.38 81 ALA A CA 1
ATOM 610 C C . ALA A 1 81 ? -16.537 1.460 17.344 1.00 94.38 81 ALA A C 1
ATOM 612 O O . ALA A 1 81 ? -16.637 0.275 17.045 1.00 94.38 81 ALA A O 1
ATOM 613 N N . ALA A 1 82 ? -15.516 1.912 18.082 1.00 94.25 82 ALA A N 1
ATOM 614 C CA . ALA A 1 82 ? -14.432 1.056 18.570 1.00 94.25 82 ALA A CA 1
ATOM 615 C C . ALA A 1 82 ? -14.901 -0.073 19.509 1.00 94.25 82 ALA A C 1
ATOM 617 O O . ALA A 1 82 ? -14.192 -1.056 19.702 1.00 94.25 82 ALA A O 1
ATOM 618 N N . LYS A 1 83 ? -16.096 0.056 20.105 1.00 91.44 83 LYS A N 1
ATOM 619 C CA . LYS A 1 83 ? -16.694 -0.971 20.975 1.00 91.44 83 LYS A CA 1
ATOM 620 C C . LYS A 1 83 ? -17.494 -2.021 20.201 1.00 91.44 83 LYS A C 1
ATOM 622 O O . LYS A 1 83 ? -17.957 -2.988 20.806 1.00 91.44 83 LYS A O 1
ATOM 627 N N . ALA A 1 84 ? -17.706 -1.827 18.899 1.00 91.56 84 ALA A N 1
ATOM 628 C CA . ALA A 1 84 ? -18.451 -2.772 18.083 1.00 91.56 84 ALA A CA 1
ATOM 629 C C . ALA A 1 84 ? -17.672 -4.089 17.958 1.00 91.56 84 ALA A C 1
ATOM 631 O O . ALA A 1 84 ? -16.513 -4.109 17.546 1.00 91.56 84 ALA A O 1
ATOM 632 N N . LYS A 1 85 ? -18.323 -5.202 18.306 1.00 89.94 85 LYS A N 1
ATOM 633 C CA . LYS A 1 85 ? -17.780 -6.547 18.102 1.00 89.94 85 LYS A CA 1
ATOM 634 C C . LYS A 1 85 ? -18.127 -7.005 16.688 1.00 89.94 85 LYS A C 1
ATOM 636 O O . LYS A 1 85 ? -19.295 -6.984 16.308 1.00 89.94 85 LYS A O 1
ATOM 641 N N . ILE A 1 86 ? -17.119 -7.401 15.915 1.00 90.25 86 ILE A N 1
ATOM 642 C CA . ILE A 1 86 ? -17.312 -7.954 14.572 1.00 90.25 86 ILE A CA 1
ATOM 643 C C . ILE A 1 86 ? -17.594 -9.451 14.708 1.00 90.25 86 ILE A C 1
ATOM 645 O O . ILE A 1 86 ? -16.811 -10.180 15.314 1.00 90.25 86 ILE A O 1
ATOM 649 N N . GLY A 1 87 ? -18.710 -9.897 14.134 1.00 88.19 87 GLY A N 1
ATOM 650 C CA . GLY A 1 87 ? -19.215 -11.261 14.284 1.00 88.19 87 GLY A CA 1
ATOM 651 C C . GLY A 1 87 ? -20.297 -11.368 15.359 1.00 88.19 87 GLY A C 1
ATOM 652 O O . GLY A 1 87 ? -20.628 -10.400 16.039 1.00 88.19 87 GLY A O 1
ATOM 653 N N . ASN A 1 88 ? -20.876 -12.557 15.495 1.00 88.50 88 ASN A N 1
ATOM 654 C CA . ASN A 1 88 ? -21.965 -12.824 16.437 1.00 88.50 88 ASN A CA 1
ATOM 655 C C . ASN A 1 88 ? -21.502 -13.761 17.561 1.00 88.50 88 ASN A C 1
ATOM 657 O O . ASN A 1 88 ? -22.098 -14.811 17.789 1.00 88.50 88 ASN A O 1
ATOM 661 N N . LEU A 1 89 ? -20.382 -13.413 18.198 1.00 88.75 89 LEU A N 1
ATOM 662 C CA . LEU A 1 89 ? -19.752 -14.216 19.245 1.00 88.75 89 LEU A CA 1
ATOM 663 C C . LEU A 1 89 ? -19.495 -13.380 20.504 1.00 88.75 89 LEU A C 1
ATOM 665 O O . LEU A 1 89 ? -19.200 -12.179 20.451 1.00 88.75 89 LEU A O 1
ATOM 669 N N . ASP A 1 90 ? -19.594 -14.036 21.658 1.00 87.94 90 ASP A N 1
ATOM 670 C CA . ASP A 1 90 ? -19.361 -13.408 22.961 1.00 87.94 90 ASP A CA 1
ATOM 671 C C . ASP A 1 90 ? -17.884 -13.367 23.354 1.00 87.94 90 ASP A C 1
ATOM 673 O O . ASP A 1 90 ? -17.473 -12.470 24.091 1.00 87.94 90 ASP A O 1
ATOM 677 N N . ALA A 1 91 ? -17.082 -14.285 22.813 1.00 88.62 91 ALA A N 1
ATOM 678 C CA . ALA A 1 91 ? -15.648 -14.392 23.042 1.00 88.62 91 ALA A CA 1
ATOM 679 C C . ALA A 1 91 ? -14.892 -14.551 21.709 1.00 88.62 91 ALA A C 1
ATOM 681 O O . ALA A 1 91 ? -15.455 -15.083 20.749 1.00 88.62 91 ALA A O 1
ATOM 682 N N . PRO A 1 92 ? -13.626 -14.102 21.628 1.00 91.31 92 PRO A N 1
ATOM 683 C CA . PRO A 1 92 ? -12.804 -14.279 20.435 1.00 91.31 92 PRO A CA 1
ATOM 684 C C . PRO A 1 92 ? -12.454 -15.757 20.202 1.00 91.31 92 PRO A C 1
ATOM 686 O O . PRO A 1 92 ? -12.163 -16.491 21.145 1.00 91.31 92 PRO A O 1
ATOM 689 N N . GLU A 1 93 ? -12.424 -16.180 18.936 1.00 93.62 93 GLU A N 1
ATOM 690 C CA . GLU A 1 93 ? -12.087 -17.563 18.548 1.00 93.62 93 GLU A CA 1
ATOM 691 C C . GLU A 1 93 ? -10.602 -17.908 18.744 1.00 93.62 93 GLU A C 1
ATOM 693 O O . GLU A 1 93 ? -10.229 -19.072 18.901 1.00 93.62 93 GLU A O 1
ATOM 698 N N . ILE A 1 94 ? -9.731 -16.897 18.725 1.00 95.19 94 ILE A N 1
ATOM 699 C CA . ILE A 1 94 ? -8.283 -17.048 18.866 1.00 95.19 94 ILE A CA 1
ATOM 700 C C . ILE A 1 94 ? -7.750 -16.178 20.002 1.00 95.19 94 ILE A C 1
ATOM 702 O O . ILE A 1 94 ? -8.276 -15.103 20.285 1.00 95.19 94 ILE A O 1
ATOM 706 N N . SER A 1 95 ? -6.676 -16.637 20.651 1.00 96.31 95 SER A N 1
ATOM 707 C CA . SER A 1 95 ? -6.010 -15.862 21.699 1.00 96.31 95 SER A CA 1
ATOM 708 C C . SER A 1 95 ? -5.354 -14.603 21.130 1.00 96.31 95 SER A C 1
ATOM 710 O O . SER A 1 95 ? -4.888 -14.593 19.988 1.00 96.31 95 SER A O 1
ATOM 712 N N . THR A 1 96 ? -5.234 -13.562 21.956 1.00 96.00 96 THR A N 1
ATOM 713 C CA . THR A 1 96 ? -4.592 -12.295 21.575 1.00 96.00 96 THR A CA 1
ATOM 714 C C . THR A 1 96 ? -3.173 -12.498 21.048 1.00 96.00 96 THR A C 1
ATOM 716 O O . THR A 1 96 ? -2.793 -11.867 20.068 1.00 96.00 96 THR A O 1
ATOM 719 N N . PHE A 1 97 ? -2.404 -13.419 21.641 1.00 97.31 97 PHE A N 1
ATOM 720 C CA . PHE 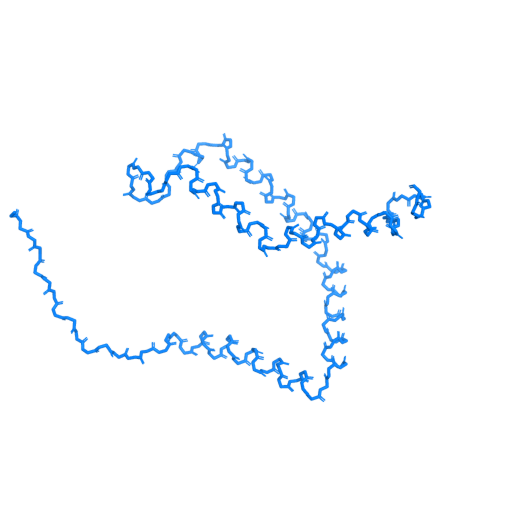A 1 97 ? -1.060 -13.747 21.160 1.00 97.31 97 PHE A CA 1
ATOM 721 C C . PHE A 1 97 ? -1.090 -14.292 19.729 1.00 97.31 97 PHE A C 1
ATOM 723 O O . PHE A 1 97 ? -0.394 -13.769 18.867 1.00 97.31 97 PHE A O 1
ATOM 730 N N . LYS A 1 98 ? -1.947 -15.287 19.452 1.00 97.44 98 LYS A N 1
ATOM 731 C CA . LYS A 1 98 ? -2.079 -15.868 18.109 1.00 97.44 98 LYS A CA 1
ATOM 732 C C . LYS A 1 98 ? -2.533 -14.816 17.092 1.00 97.44 98 LYS A C 1
ATOM 734 O O . LYS A 1 98 ? -1.995 -14.769 15.991 1.00 97.44 98 LYS A O 1
ATOM 739 N N . TRP A 1 99 ? -3.489 -13.967 17.465 1.00 96.25 99 TRP A N 1
ATOM 740 C CA . TRP A 1 99 ? -3.967 -12.872 16.621 1.00 96.25 99 TRP A CA 1
ATOM 741 C C . TRP A 1 99 ? -2.847 -11.880 16.270 1.00 96.25 99 TRP A C 1
ATOM 743 O O . TRP A 1 99 ? -2.629 -11.599 15.093 1.00 96.25 99 TRP A O 1
ATOM 753 N N . LEU A 1 100 ? -2.078 -11.428 17.267 1.00 96.75 100 LEU A N 1
ATOM 754 C CA . LEU A 1 100 ? -0.923 -10.550 17.052 1.00 96.75 100 LEU A CA 1
ATOM 755 C C . LEU A 1 100 ? 0.144 -11.210 16.173 1.00 96.75 100 LEU A C 1
ATOM 757 O O . LEU A 1 100 ? 0.673 -10.562 15.272 1.00 96.75 100 LEU A O 1
ATOM 761 N N . SER A 1 101 ? 0.443 -12.495 16.390 1.00 95.94 101 SER A N 1
ATOM 762 C CA . SER A 1 101 ? 1.397 -13.233 15.556 1.00 95.94 101 SER A CA 1
ATOM 763 C C . SER A 1 101 ? 0.968 -13.264 14.091 1.00 95.94 101 SER A C 1
ATOM 765 O O . SER A 1 101 ? 1.796 -13.020 13.220 1.00 95.94 101 SER A O 1
ATOM 767 N N . ILE A 1 102 ? -0.318 -13.508 13.808 1.00 95.88 102 ILE A N 1
ATOM 768 C CA . ILE A 1 102 ? -0.841 -13.501 12.434 1.00 95.88 102 ILE A CA 1
ATOM 769 C C . ILE A 1 102 ? -0.639 -12.123 11.796 1.00 95.88 102 ILE A C 1
ATOM 771 O O . ILE A 1 102 ? -0.104 -12.049 10.693 1.00 95.88 102 ILE A O 1
ATOM 775 N N . ILE A 1 103 ? -0.982 -11.037 12.499 1.00 94.19 103 ILE A N 1
ATOM 776 C CA . ILE A 1 103 ? -0.783 -9.670 11.992 1.00 94.19 103 ILE A CA 1
ATOM 777 C C . ILE A 1 103 ? 0.692 -9.429 11.660 1.00 94.19 103 ILE A C 1
ATOM 779 O O . ILE A 1 103 ? 1.011 -9.076 10.526 1.00 94.19 103 ILE A O 1
ATOM 783 N N . LEU A 1 104 ? 1.600 -9.682 12.606 1.00 92.12 104 LEU A N 1
ATOM 784 C CA . LEU A 1 104 ? 3.036 -9.464 12.405 1.00 92.12 104 LEU A CA 1
ATOM 785 C C . LEU A 1 104 ? 3.582 -10.282 11.225 1.00 92.12 104 LEU A C 1
ATOM 787 O O . LEU A 1 104 ? 4.288 -9.738 10.379 1.00 92.12 104 LEU A O 1
ATOM 791 N N . CYS A 1 105 ? 3.211 -11.560 11.111 1.00 92.12 105 CYS A N 1
ATOM 792 C CA . CYS A 1 105 ? 3.623 -12.402 9.988 1.00 92.12 105 CYS A CA 1
ATOM 793 C C . CYS A 1 105 ? 3.100 -11.882 8.640 1.00 92.12 105 CYS A C 1
ATOM 795 O O . CYS A 1 105 ? 3.848 -11.868 7.663 1.00 92.12 105 CYS A O 1
ATOM 797 N N . THR A 1 106 ? 1.845 -11.425 8.574 1.00 91.12 106 THR A N 1
ATOM 798 C CA . THR A 1 106 ? 1.275 -10.874 7.329 1.00 91.12 106 THR A CA 1
ATOM 799 C C . THR A 1 106 ? 1.945 -9.564 6.910 1.00 91.12 106 THR A C 1
ATOM 801 O O . THR A 1 106 ? 2.206 -9.370 5.724 1.00 91.12 106 THR A O 1
ATOM 804 N N . LEU A 1 107 ? 2.314 -8.707 7.869 1.00 87.19 107 LEU A N 1
ATOM 805 C CA . LEU A 1 107 ? 3.056 -7.470 7.602 1.00 87.19 107 LEU A CA 1
ATOM 806 C C . LEU A 1 107 ? 4.466 -7.751 7.060 1.00 87.19 107 LEU A C 1
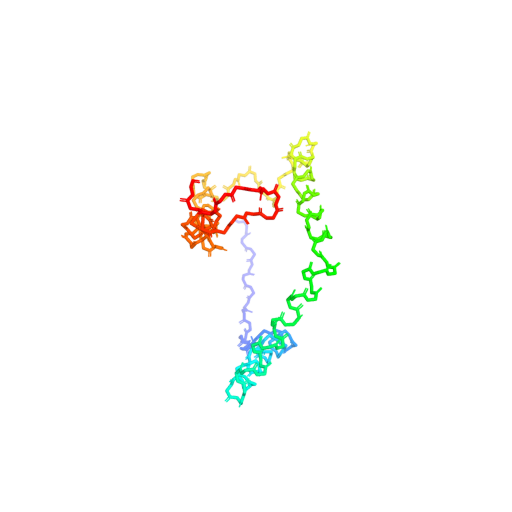ATOM 808 O O . LEU A 1 107 ? 4.922 -7.070 6.142 1.00 87.19 107 LEU A O 1
ATOM 812 N N . LEU A 1 108 ? 5.146 -8.781 7.577 1.00 87.31 108 LEU A N 1
ATOM 813 C CA . LEU A 1 108 ? 6.458 -9.193 7.065 1.00 87.31 108 LEU A CA 1
ATOM 814 C C . LEU A 1 108 ? 6.377 -9.703 5.620 1.00 87.31 108 LEU A C 1
ATOM 816 O O . LEU A 1 108 ? 7.224 -9.341 4.802 1.00 87.31 108 LEU A O 1
ATOM 820 N N . ALA A 1 109 ? 5.350 -10.497 5.298 1.00 84.12 109 ALA A N 1
ATOM 821 C CA . ALA A 1 109 ? 5.135 -11.033 3.955 1.00 84.12 109 ALA A CA 1
ATOM 822 C C . ALA A 1 109 ? 4.820 -9.943 2.915 1.00 84.12 109 ALA A C 1
ATOM 824 O O . ALA A 1 109 ? 5.245 -10.057 1.769 1.00 84.12 109 ALA A O 1
ATOM 825 N N . GLY A 1 110 ? 4.126 -8.870 3.311 1.00 73.44 110 GLY A N 1
ATOM 826 C CA . GLY A 1 110 ? 3.776 -7.754 2.424 1.00 73.44 110 GLY A CA 1
ATOM 827 C C . GLY A 1 110 ? 4.960 -6.907 1.935 1.00 73.44 110 GLY A C 1
ATOM 828 O O . GLY A 1 110 ? 4.759 -6.026 1.106 1.00 73.44 110 GLY A O 1
ATOM 829 N N . GLY A 1 111 ? 6.180 -7.161 2.425 1.00 74.62 111 GLY A N 1
ATOM 830 C CA . GLY A 1 111 ? 7.393 -6.445 2.012 1.00 74.62 111 GLY A CA 1
ATOM 831 C C . GLY A 1 111 ? 8.306 -6.015 3.161 1.00 74.62 111 GLY A C 1
ATOM 832 O O . GLY A 1 111 ? 9.375 -5.463 2.902 1.00 74.62 111 GLY A O 1
ATOM 833 N N . GLY A 1 112 ? 7.933 -6.295 4.416 1.00 78.19 112 GLY A N 1
ATOM 834 C CA . GLY A 1 112 ? 8.675 -5.848 5.595 1.00 78.19 112 GLY A CA 1
ATOM 835 C C . GLY A 1 112 ? 10.156 -6.234 5.578 1.00 78.19 112 GLY A C 1
ATOM 836 O O . GLY A 1 112 ? 10.997 -5.393 5.848 1.00 78.19 112 GLY A O 1
ATOM 837 N N . VAL A 1 113 ? 10.509 -7.466 5.199 1.00 80.19 113 VAL A N 1
ATOM 838 C CA . VAL A 1 113 ? 11.918 -7.918 5.230 1.00 80.19 113 VAL A CA 1
ATOM 839 C C . VAL A 1 113 ? 12.788 -7.350 4.105 1.00 80.19 113 VAL A C 1
ATOM 841 O O . VAL A 1 113 ? 13.978 -7.132 4.312 1.00 80.19 113 VAL A O 1
ATOM 844 N N . PHE A 1 114 ? 12.217 -7.096 2.926 1.00 83.31 114 PHE A N 1
ATOM 845 C CA . PHE A 1 114 ? 12.967 -6.578 1.779 1.00 83.31 114 PHE A CA 1
ATOM 846 C C . PHE A 1 114 ? 13.195 -5.071 1.912 1.00 83.31 114 PHE A C 1
ATOM 848 O O . PHE A 1 114 ? 14.326 -4.593 1.824 1.00 83.31 114 PHE A O 1
ATOM 855 N N . PHE A 1 115 ? 12.126 -4.324 2.194 1.00 85.00 115 PHE A N 1
ATOM 856 C CA . PHE A 1 115 ? 12.199 -2.871 2.288 1.00 85.00 115 PHE A CA 1
ATOM 857 C C . PHE A 1 115 ? 12.816 -2.391 3.605 1.00 85.00 115 PHE A C 1
ATOM 859 O O . PHE A 1 115 ? 13.459 -1.352 3.589 1.00 85.00 115 PHE A O 1
ATOM 866 N N . ALA A 1 116 ? 12.738 -3.146 4.712 1.00 87.69 116 ALA A N 1
ATOM 867 C CA . ALA A 1 116 ? 13.395 -2.734 5.961 1.00 87.69 116 ALA A CA 1
ATOM 868 C C . ALA A 1 116 ? 14.922 -2.623 5.838 1.00 87.69 116 ALA A C 1
ATOM 870 O O . ALA A 1 116 ? 15.523 -1.794 6.513 1.00 87.69 116 ALA A O 1
ATOM 871 N N . ALA A 1 117 ? 15.552 -3.448 4.996 1.00 86.56 117 ALA A N 1
ATOM 872 C CA . ALA A 1 117 ? 16.977 -3.323 4.695 1.00 86.56 117 ALA A CA 1
ATOM 873 C C . ALA A 1 117 ? 17.229 -2.398 3.494 1.00 86.56 117 ALA A C 1
ATOM 875 O O . ALA A 1 117 ? 18.166 -1.604 3.515 1.00 86.56 117 ALA A O 1
ATOM 876 N N . GLY A 1 118 ? 16.404 -2.500 2.446 1.00 88.50 118 GLY A N 1
ATOM 877 C CA . GLY A 1 118 ? 16.616 -1.773 1.195 1.00 88.50 118 GLY A CA 1
ATOM 878 C C . GLY A 1 118 ? 16.339 -0.272 1.278 1.00 88.50 118 GLY A C 1
ATOM 879 O O . GLY A 1 118 ? 17.084 0.506 0.692 1.00 88.50 118 GLY A O 1
ATOM 880 N N . GLU A 1 119 ? 15.300 0.147 1.999 1.00 90.44 119 GLU A N 1
ATOM 881 C CA . GLU A 1 119 ? 14.869 1.549 2.044 1.00 90.44 119 GLU A CA 1
ATOM 882 C C . GLU A 1 119 ? 15.873 2.462 2.771 1.00 90.44 119 GLU A C 1
ATOM 884 O O . GLU A 1 119 ? 16.258 3.473 2.176 1.00 90.44 119 GLU A O 1
ATOM 889 N N . PRO A 1 120 ? 16.441 2.083 3.937 1.00 89.44 120 PRO A N 1
ATOM 890 C CA . PRO A 1 120 ? 17.464 2.901 4.583 1.00 89.44 120 PRO A CA 1
ATOM 891 C C . PRO A 1 120 ? 18.728 3.025 3.736 1.00 89.44 120 PRO A C 1
ATOM 893 O O . PRO A 1 120 ? 19.308 4.103 3.640 1.00 89.44 120 PRO A O 1
ATOM 896 N N . VAL A 1 121 ? 19.147 1.932 3.085 1.00 90.81 121 VAL A N 1
ATOM 897 C CA . VAL A 1 121 ? 20.293 1.962 2.169 1.00 90.81 121 VAL A CA 1
ATOM 898 C C . VAL A 1 121 ? 19.994 2.882 0.991 1.00 90.81 121 VAL A C 1
ATOM 900 O O . VAL A 1 121 ? 20.839 3.701 0.650 1.00 90.81 121 VAL A O 1
ATOM 903 N N . TYR A 1 122 ? 18.798 2.796 0.402 1.00 89.81 122 TYR A N 1
ATOM 904 C CA . TYR A 1 122 ? 18.396 3.658 -0.706 1.00 89.81 122 TYR A CA 1
ATOM 905 C C . TYR A 1 122 ? 18.408 5.136 -0.310 1.00 89.81 122 TYR A C 1
ATOM 907 O O . TYR A 1 122 ? 19.008 5.930 -1.021 1.00 89.81 122 TYR A O 1
ATOM 915 N N . HIS A 1 123 ? 17.832 5.506 0.836 1.00 89.25 123 HIS A N 1
ATOM 916 C CA . HIS A 1 123 ? 17.859 6.891 1.320 1.00 89.25 123 HIS A CA 1
ATOM 917 C C . HIS A 1 123 ? 19.239 7.367 1.772 1.00 89.25 123 HIS A C 1
ATOM 919 O O . HIS A 1 123 ? 19.487 8.569 1.788 1.00 89.25 123 HIS A O 1
ATOM 925 N N . PHE A 1 124 ? 20.140 6.444 2.106 1.00 88.94 124 PHE A N 1
ATOM 926 C CA . PHE A 1 124 ? 21.538 6.764 2.359 1.00 88.94 124 PHE A CA 1
ATOM 927 C C . PHE A 1 124 ? 22.294 7.056 1.056 1.00 88.94 124 PHE A C 1
ATOM 929 O O . PHE A 1 124 ? 23.033 8.032 0.995 1.00 88.94 124 PHE A O 1
ATOM 936 N N . VAL A 1 125 ? 22.109 6.251 0.001 1.00 92.75 125 VAL A N 1
ATOM 937 C CA . VAL A 1 125 ? 22.853 6.404 -1.270 1.00 92.75 125 VAL A CA 1
ATOM 938 C C . VAL A 1 125 ? 22.159 7.287 -2.313 1.00 92.75 125 VAL A C 1
ATOM 940 O O . VAL A 1 125 ? 22.770 7.640 -3.320 1.00 92.75 125 VAL A O 1
ATOM 943 N N . VAL A 1 126 ? 20.896 7.649 -2.094 1.00 89.81 126 VAL A N 1
ATOM 944 C CA . VAL A 1 126 ? 20.119 8.575 -2.920 1.00 89.81 126 VAL A CA 1
ATOM 945 C C . VAL A 1 126 ? 19.513 9.634 -2.012 1.00 89.81 126 VAL A C 1
ATOM 947 O O . VAL A 1 126 ? 18.561 9.367 -1.275 1.00 89.81 126 VAL A O 1
ATOM 950 N N . THR A 1 127 ? 20.038 10.855 -2.103 1.00 88.06 127 THR A N 1
ATOM 951 C CA . THR A 1 127 ? 19.498 11.993 -1.361 1.00 88.06 127 THR A CA 1
ATOM 952 C C . THR A 1 127 ? 18.038 12.224 -1.757 1.00 88.06 127 THR A C 1
ATOM 954 O O . THR A 1 127 ? 17.747 12.396 -2.948 1.00 88.06 127 THR A O 1
ATOM 957 N N . PRO A 1 128 ? 17.094 12.240 -0.797 1.00 84.94 128 PRO A N 1
ATOM 958 C CA . PRO A 1 128 ? 15.710 12.551 -1.110 1.00 84.94 128 PRO A CA 1
ATOM 959 C C . PRO A 1 128 ? 15.601 13.977 -1.676 1.00 84.94 128 PRO A C 1
ATOM 961 O O . PRO A 1 128 ? 16.246 14.875 -1.141 1.00 84.94 128 PRO A O 1
ATOM 964 N N . PRO A 1 129 ? 14.723 14.240 -2.663 1.00 84.50 129 PRO A N 1
ATOM 965 C CA . PRO A 1 129 ? 14.598 15.558 -3.306 1.00 84.50 129 PRO A CA 1
ATOM 966 C C . PRO A 1 129 ? 14.257 16.730 -2.371 1.00 84.50 129 PRO A C 1
ATOM 968 O O . PRO A 1 129 ? 14.267 17.880 -2.795 1.00 84.50 129 PRO A O 1
ATOM 971 N N . ALA A 1 130 ? 13.886 16.440 -1.122 1.00 85.81 130 ALA A N 1
ATOM 972 C CA . ALA A 1 130 ? 13.586 17.428 -0.094 1.00 85.81 130 ALA A CA 1
ATOM 973 C C . ALA A 1 130 ? 14.829 17.931 0.669 1.00 85.81 130 ALA A C 1
ATOM 975 O O . ALA A 1 130 ? 14.689 18.834 1.492 1.00 85.81 130 ALA A O 1
ATOM 976 N N . PHE A 1 131 ? 16.010 17.347 0.441 1.00 86.56 131 PHE A N 1
ATOM 977 C CA . PHE A 1 131 ? 17.249 17.674 1.148 1.00 86.56 131 PHE A CA 1
ATOM 978 C C . PHE A 1 131 ? 18.389 17.966 0.166 1.00 86.56 131 PHE A C 1
ATOM 980 O O . PHE A 1 131 ? 18.480 17.342 -0.887 1.00 86.56 131 PHE A O 1
ATOM 987 N N . ASP A 1 132 ? 19.294 18.862 0.562 1.00 85.44 132 ASP A N 1
ATOM 988 C CA . ASP A 1 132 ? 20.485 19.247 -0.215 1.00 85.44 132 ASP A CA 1
ATOM 989 C C . ASP A 1 132 ? 21.771 18.554 0.291 1.00 85.44 132 ASP A C 1
ATOM 991 O O . ASP A 1 132 ? 22.882 19.031 0.062 1.00 85.44 132 ASP A O 1
ATOM 995 N N . THR A 1 133 ? 21.643 17.456 1.044 1.00 83.69 133 THR A N 1
ATOM 996 C CA . THR A 1 133 ? 22.786 16.720 1.607 1.00 83.69 133 THR A CA 1
ATOM 997 C C . THR A 1 133 ? 23.459 15.835 0.560 1.00 83.69 133 THR A C 1
ATOM 999 O O . THR A 1 133 ? 22.806 15.301 -0.338 1.00 83.69 133 THR A O 1
ATOM 1002 N N . GLU A 1 134 ? 24.769 15.636 0.683 1.00 83.56 134 GLU A N 1
ATOM 1003 C CA . GLU A 1 134 ? 25.489 14.700 -0.181 1.00 83.56 134 GLU A CA 1
ATOM 1004 C C . GLU A 1 134 ? 25.064 13.255 0.129 1.00 83.56 134 GLU A C 1
ATOM 1006 O O . GLU A 1 134 ? 24.811 12.896 1.279 1.00 83.56 134 GLU A O 1
ATOM 1011 N N . ALA A 1 135 ? 24.930 12.427 -0.905 1.00 86.31 135 ALA A N 1
ATOM 1012 C CA . ALA A 1 135 ? 24.582 11.026 -0.721 1.00 86.31 135 ALA A CA 1
ATOM 1013 C C . ALA A 1 135 ? 25.747 10.267 -0.066 1.00 86.31 135 ALA A C 1
ATOM 1015 O O . ALA A 1 135 ? 26.902 10.420 -0.462 1.00 86.31 135 ALA A O 1
ATOM 1016 N N . GLY A 1 136 ? 25.439 9.393 0.890 1.00 79.94 136 GLY A N 1
ATOM 1017 C CA . GLY A 1 136 ? 26.413 8.524 1.547 1.00 79.94 136 GLY A CA 1
ATOM 1018 C C . GLY A 1 136 ? 27.189 9.161 2.706 1.00 79.94 136 GLY A C 1
ATOM 1019 O O . GLY A 1 136 ? 28.212 8.599 3.106 1.00 79.94 136 GLY A O 1
ATOM 1020 N N . THR A 1 137 ? 26.725 10.300 3.235 1.00 70.69 137 THR A N 1
ATOM 1021 C CA . THR A 1 137 ? 27.309 10.994 4.400 1.00 70.69 137 THR A CA 1
ATOM 1022 C C . THR A 1 137 ? 26.384 11.007 5.602 1.00 70.69 137 THR A C 1
ATOM 1024 O O . THR A 1 137 ? 25.172 11.234 5.391 1.00 70.69 137 THR A O 1
#

Radius of gyration: 24.42 Å; Cα contacts (8 Å, |Δi|>4): 26; chains: 1; bounding box: 60×55×50 Å